Protein AF-A0A0B7HHZ2-F1 (afdb_monomer_lite)

pLDDT: mean 81.09, std 14.31, range [43.81, 97.69]

Organism: NCBI:txid28188

Radius of gyration: 24.6 Å; chains: 1; bounding box: 46×39×75 Å

Sequence (150 aa):
MTTIFDASFFKDHSQQIIATVLVIIAFLVVRLITNSLIYKFGKKSDFSQARINLVIKYMNMFITLFACVLLITVWGVEGERALLVISSIFTVIGVAMFAQWSILSNITAGIILFFSFPFKIGNRIQIMDKEYPIEAEIVDIKSFLYLTQN

InterPro domains:
  IPR006685 Mechanosensitive ion channel MscS [PF00924] (103-134)
  IPR045275 Mechanosensitive ion channel MscS, archaea/bacteria type [PTHR30221] (17-129)

Structure (mmCIF, N/CA/C/O backbone):
data_AF-A0A0B7HHZ2-F1
#
_entry.id   AF-A0A0B7HHZ2-F1
#
loop_
_atom_site.group_PDB
_atom_site.id
_atom_site.type_symbol
_atom_site.label_atom_id
_atom_site.label_alt_id
_atom_site.label_comp_id
_atom_site.label_asym_id
_atom_site.label_entity_id
_atom_site.label_seq_id
_atom_site.pdbx_PDB_ins_code
_atom_site.Cartn_x
_atom_site.Cartn_y
_atom_site.Cartn_z
_atom_site.occupancy
_atom_site.B_iso_or_equiv
_atom_site.auth_seq_id
_atom_site.auth_comp_id
_atom_site.auth_asym_id
_atom_site.auth_atom_id
_atom_site.pdbx_PDB_model_num
ATOM 1 N N . MET A 1 1 ? 22.677 20.688 -35.993 1.00 43.81 1 MET A N 1
ATOM 2 C CA . MET A 1 1 ? 21.482 20.675 -35.126 1.00 43.81 1 MET A CA 1
ATOM 3 C C . MET A 1 1 ? 20.985 19.239 -35.108 1.00 43.81 1 MET A C 1
ATOM 5 O O . MET A 1 1 ? 20.257 18.843 -36.004 1.00 43.81 1 MET A O 1
ATOM 9 N N . THR A 1 2 ? 21.546 18.424 -34.216 1.00 48.31 2 THR A N 1
ATOM 10 C CA . THR A 1 2 ? 21.288 16.981 -34.132 1.00 48.31 2 THR A CA 1
ATOM 11 C C . THR A 1 2 ? 19.912 16.739 -33.526 1.00 48.31 2 THR A C 1
ATOM 13 O O . THR A 1 2 ? 19.544 17.331 -32.511 1.00 48.31 2 THR A O 1
ATOM 16 N N . THR A 1 3 ? 19.130 15.911 -34.202 1.00 54.53 3 THR A N 1
ATOM 17 C CA . THR A 1 3 ? 17.797 15.477 -33.806 1.00 54.53 3 THR A CA 1
ATOM 18 C C . THR A 1 3 ? 17.895 14.668 -32.516 1.00 54.53 3 THR A C 1
ATOM 20 O O . THR A 1 3 ? 18.480 13.597 -32.475 1.00 54.53 3 THR A O 1
ATOM 23 N N . ILE A 1 4 ? 17.315 15.191 -31.434 1.00 61.34 4 ILE A N 1
ATOM 24 C CA . ILE A 1 4 ? 17.366 14.628 -30.068 1.00 61.34 4 ILE A CA 1
ATOM 25 C C . ILE A 1 4 ? 16.655 13.250 -29.964 1.00 61.34 4 ILE A C 1
ATOM 27 O O . ILE A 1 4 ? 16.711 12.588 -28.933 1.00 61.34 4 ILE A O 1
ATOM 31 N N . PHE A 1 5 ? 16.042 12.771 -31.052 1.00 60.47 5 PHE A N 1
ATOM 32 C CA . PHE A 1 5 ? 15.300 11.511 -31.148 1.00 60.47 5 PHE A CA 1
ATOM 33 C C . PHE A 1 5 ? 15.786 10.639 -32.317 1.00 60.47 5 PHE A C 1
ATOM 35 O O . PHE A 1 5 ? 14.985 10.174 -33.127 1.00 60.47 5 PHE A O 1
ATOM 42 N N . ASP A 1 6 ? 17.097 10.439 -32.447 1.00 63.38 6 ASP A N 1
ATOM 43 C CA . ASP A 1 6 ? 17.628 9.498 -33.436 1.00 63.38 6 ASP A CA 1
ATOM 44 C C . ASP A 1 6 ? 17.285 8.043 -33.069 1.00 63.38 6 ASP A C 1
ATOM 46 O O . ASP A 1 6 ? 17.125 7.679 -31.901 1.00 63.38 6 ASP A O 1
ATOM 50 N N . ALA A 1 7 ? 17.191 7.181 -34.087 1.00 63.03 7 ALA A N 1
ATOM 51 C CA . ALA A 1 7 ? 16.852 5.759 -33.962 1.00 63.03 7 ALA A CA 1
ATOM 52 C C . ALA A 1 7 ? 17.768 4.964 -32.999 1.00 63.03 7 ALA A C 1
ATOM 54 O O . ALA A 1 7 ? 17.405 3.869 -32.566 1.00 63.03 7 ALA A O 1
ATOM 55 N N . SER A 1 8 ? 18.930 5.515 -32.632 1.00 62.66 8 SER A N 1
ATOM 56 C CA . SER A 1 8 ? 19.823 4.991 -31.593 1.00 62.66 8 SER A CA 1
ATOM 57 C C . SER A 1 8 ? 19.196 5.025 -30.195 1.00 62.66 8 SER A C 1
ATOM 59 O O . SER A 1 8 ? 19.303 4.041 -29.470 1.00 62.66 8 SER A O 1
ATOM 61 N N . PHE A 1 9 ? 18.451 6.079 -29.840 1.00 67.81 9 PHE A N 1
ATOM 62 C CA . PHE A 1 9 ? 17.823 6.216 -28.520 1.00 67.81 9 PHE A CA 1
ATOM 63 C C . PHE A 1 9 ? 16.829 5.081 -28.231 1.00 67.81 9 PHE A C 1
ATOM 65 O O . PHE A 1 9 ? 16.850 4.482 -27.153 1.00 67.81 9 PHE A O 1
ATOM 72 N N . PHE A 1 10 ? 15.990 4.749 -29.219 1.00 68.50 10 PHE A N 1
ATOM 73 C CA . PHE A 1 10 ? 15.006 3.666 -29.126 1.00 68.50 10 PHE A CA 1
ATOM 74 C C . PHE A 1 10 ? 15.650 2.279 -29.079 1.00 68.50 10 PHE A C 1
ATOM 76 O O . PHE A 1 10 ? 15.087 1.362 -28.481 1.00 68.50 10 PHE A O 1
ATOM 83 N N . LYS A 1 11 ? 16.826 2.117 -29.693 1.00 67.56 11 LYS A N 1
ATOM 84 C CA . LYS A 1 11 ? 17.582 0.865 -29.650 1.00 67.56 11 LYS A CA 1
ATOM 85 C C . LYS A 1 11 ? 18.192 0.645 -28.265 1.00 67.56 11 LYS A C 1
ATOM 87 O O . LYS A 1 11 ? 18.031 -0.441 -27.707 1.00 67.56 11 LYS A O 1
ATOM 92 N N . ASP A 1 12 ? 18.785 1.691 -27.694 1.00 75.12 12 ASP A N 1
ATOM 93 C CA . ASP A 1 12 ? 19.461 1.644 -26.394 1.00 75.12 12 ASP A CA 1
ATOM 94 C C . ASP A 1 12 ? 18.481 1.524 -25.210 1.00 75.12 12 ASP A C 1
ATOM 96 O O . ASP A 1 12 ? 18.826 0.919 -24.197 1.00 75.12 12 ASP A O 1
ATOM 100 N N . HIS A 1 13 ? 17.243 2.025 -25.350 1.00 80.31 13 HIS A N 1
ATOM 101 C CA . HIS A 1 13 ? 16.224 2.016 -24.281 1.00 80.31 13 HIS A CA 1
ATOM 102 C C . HIS A 1 13 ? 15.032 1.075 -24.527 1.00 80.31 13 HIS A C 1
ATOM 104 O O . HIS A 1 13 ? 13.981 1.183 -23.886 1.00 80.31 13 HIS A O 1
ATOM 110 N N . SER A 1 14 ? 15.157 0.151 -25.480 1.00 81.12 14 SER A N 1
ATOM 111 C CA . SER A 1 14 ? 14.065 -0.747 -25.881 1.00 81.12 14 SER A CA 1
ATOM 112 C C . SER A 1 14 ? 13.469 -1.537 -24.705 1.00 81.12 14 SER A C 1
ATOM 114 O O . SER A 1 14 ? 12.248 -1.678 -24.609 1.00 81.12 14 SER A O 1
ATOM 116 N N . GLN A 1 15 ? 14.302 -1.983 -23.761 1.00 82.38 15 GLN A N 1
ATOM 117 C CA . GLN A 1 15 ? 13.861 -2.725 -22.576 1.00 82.38 15 GLN A CA 1
ATOM 118 C C . GLN A 1 15 ? 13.044 -1.857 -21.606 1.00 82.38 15 GLN A C 1
ATOM 120 O O . GLN A 1 15 ? 11.991 -2.290 -21.137 1.00 82.38 15 GLN A O 1
ATOM 125 N N . GLN A 1 16 ? 13.479 -0.622 -21.341 1.00 86.38 16 GLN A N 1
ATOM 126 C CA . GLN A 1 16 ? 12.803 0.321 -20.443 1.00 86.38 16 GLN A CA 1
ATOM 127 C C . GLN A 1 16 ? 11.448 0.751 -21.011 1.00 86.38 16 GLN A C 1
ATOM 129 O O . GLN A 1 16 ? 10.470 0.887 -20.272 1.00 86.38 16 GLN A O 1
ATOM 134 N N . ILE A 1 17 ? 11.360 0.917 -22.334 1.00 87.69 17 ILE A N 1
ATOM 135 C CA . ILE A 1 17 ? 10.110 1.252 -23.024 1.00 87.69 17 ILE A CA 1
ATOM 136 C C . ILE A 1 17 ? 9.109 0.096 -22.904 1.00 87.69 17 ILE A C 1
ATOM 138 O O . ILE A 1 17 ? 7.967 0.319 -22.499 1.00 87.69 17 ILE A O 1
ATOM 142 N N . ILE A 1 18 ? 9.531 -1.142 -23.185 1.00 90.06 18 ILE A N 1
ATOM 143 C CA . ILE A 1 18 ? 8.670 -2.330 -23.050 1.00 90.06 18 ILE A CA 1
ATOM 144 C C . ILE A 1 18 ? 8.203 -2.496 -21.599 1.00 90.06 18 ILE A C 1
ATOM 146 O O . ILE A 1 18 ? 7.012 -2.694 -21.351 1.00 90.06 18 ILE A O 1
ATOM 150 N N . ALA A 1 19 ? 9.115 -2.361 -20.633 1.00 89.31 19 ALA A N 1
ATOM 151 C CA . ALA A 1 19 ? 8.786 -2.440 -19.214 1.00 89.31 19 ALA A CA 1
ATOM 152 C C . ALA A 1 19 ? 7.800 -1.339 -18.788 1.00 89.31 19 ALA A C 1
ATOM 154 O O . ALA A 1 19 ? 6.844 -1.619 -18.071 1.00 89.31 19 ALA A O 1
ATOM 155 N N . THR A 1 20 ? 7.963 -0.109 -19.284 1.00 92.75 20 THR A N 1
ATOM 156 C CA . THR A 1 20 ? 7.034 1.005 -19.031 1.00 92.75 20 THR A CA 1
ATOM 157 C C . THR A 1 20 ? 5.632 0.695 -19.555 1.00 92.75 20 THR A C 1
ATOM 159 O O . THR A 1 20 ? 4.651 0.868 -18.833 1.00 92.75 20 THR A O 1
ATOM 162 N N . VAL A 1 21 ? 5.522 0.187 -20.787 1.00 94.19 21 VAL A N 1
ATOM 163 C CA . VAL A 1 21 ? 4.233 -0.218 -21.373 1.00 94.19 21 VAL A CA 1
ATOM 164 C C . VAL A 1 21 ? 3.583 -1.320 -20.537 1.00 94.19 21 VAL A C 1
ATOM 166 O O . VAL A 1 21 ? 2.393 -1.237 -20.230 1.00 94.19 21 VAL A O 1
ATOM 169 N N . LEU A 1 22 ? 4.361 -2.315 -20.107 1.00 94.56 22 LEU A N 1
ATOM 170 C CA . LEU A 1 22 ? 3.873 -3.397 -19.255 1.00 94.56 22 LEU A CA 1
ATOM 171 C C . LEU A 1 22 ? 3.370 -2.869 -17.904 1.00 94.56 22 LEU A C 1
ATOM 173 O O . LEU A 1 22 ? 2.281 -3.249 -17.477 1.00 94.56 22 LEU A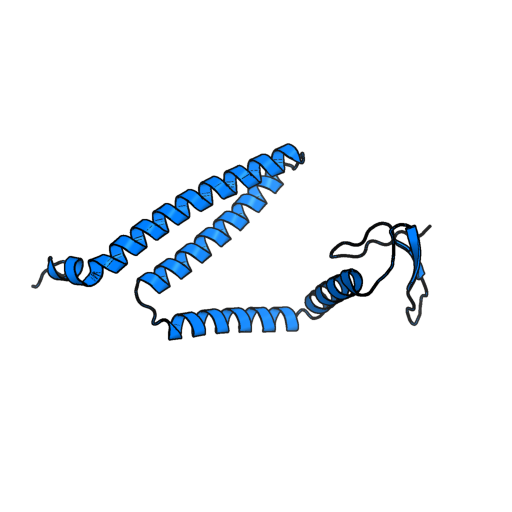 O 1
ATOM 177 N N . VAL A 1 23 ? 4.102 -1.951 -17.265 1.00 94.19 23 VAL A N 1
ATOM 178 C CA . VAL A 1 23 ? 3.684 -1.303 -16.009 1.00 94.19 23 VAL A CA 1
ATOM 179 C C . VAL A 1 23 ? 2.384 -0.522 -16.193 1.00 94.19 23 VAL A C 1
ATOM 181 O O . VAL A 1 23 ? 1.499 -0.620 -15.347 1.00 94.19 23 VAL A O 1
ATOM 184 N N . ILE A 1 24 ? 2.219 0.208 -17.299 1.00 95.75 24 ILE A N 1
ATOM 185 C CA . ILE A 1 24 ? 0.983 0.952 -17.589 1.00 95.75 24 ILE A CA 1
ATOM 186 C C . ILE A 1 24 ? -0.201 -0.006 -17.778 1.00 95.75 24 ILE A C 1
ATOM 188 O O . ILE A 1 24 ? -1.270 0.217 -17.206 1.00 95.75 24 ILE A O 1
ATOM 192 N N . ILE A 1 25 ? -0.019 -1.091 -18.537 1.00 96.56 25 ILE A N 1
ATOM 193 C CA . ILE A 1 25 ? -1.063 -2.107 -18.730 1.00 96.56 25 ILE A CA 1
ATOM 194 C C . ILE A 1 25 ? -1.435 -2.739 -17.385 1.00 96.56 25 ILE A C 1
ATOM 196 O O . ILE A 1 25 ? -2.616 -2.801 -17.038 1.00 96.56 25 ILE A O 1
ATOM 200 N N . ALA A 1 26 ? -0.440 -3.150 -16.596 1.00 95.81 26 ALA A N 1
ATOM 201 C CA . ALA A 1 26 ? -0.653 -3.722 -15.271 1.00 95.81 26 ALA A CA 1
ATOM 202 C C . ALA A 1 26 ? -1.382 -2.739 -14.341 1.00 95.81 26 ALA A C 1
ATOM 204 O O . ALA A 1 26 ? -2.346 -3.124 -13.682 1.00 95.81 26 ALA A O 1
ATOM 205 N N . PHE A 1 27 ? -0.988 -1.462 -14.338 1.00 96.75 27 PHE A N 1
ATOM 206 C CA . PHE A 1 27 ? -1.649 -0.402 -13.577 1.00 96.75 27 PHE A CA 1
ATOM 207 C C . PHE A 1 27 ? -3.139 -0.301 -13.919 1.00 96.75 27 PHE A C 1
ATOM 209 O O . PHE A 1 27 ? -3.978 -0.297 -13.016 1.00 96.75 27 PHE A O 1
ATOM 216 N N . LEU A 1 28 ? -3.486 -0.263 -15.209 1.00 97.06 28 LEU A N 1
ATOM 217 C CA . LEU A 1 28 ? -4.880 -0.190 -15.648 1.00 97.06 28 LEU A CA 1
ATOM 218 C C . LEU A 1 28 ? -5.670 -1.430 -15.222 1.00 97.06 28 LEU A C 1
ATOM 220 O O . LEU A 1 28 ? -6.754 -1.297 -14.653 1.00 97.06 28 LEU A O 1
ATOM 224 N N . VAL A 1 29 ? -5.118 -2.627 -15.435 1.00 97.56 29 VAL A N 1
ATOM 225 C CA . VAL A 1 29 ? -5.767 -3.895 -15.068 1.00 97.56 29 VAL A CA 1
ATOM 226 C C . VAL A 1 29 ? -6.013 -3.969 -13.561 1.00 97.56 29 VAL A C 1
ATOM 228 O O . VAL A 1 29 ? -7.146 -4.194 -13.130 1.00 97.56 29 VAL A O 1
ATOM 231 N N . VAL A 1 30 ? -4.985 -3.713 -12.747 1.00 97.31 30 VAL A N 1
ATOM 232 C CA . VAL A 1 30 ? -5.081 -3.729 -11.280 1.00 97.31 30 VAL A CA 1
ATOM 233 C C . VAL A 1 30 ? -6.108 -2.713 -10.797 1.00 97.31 30 VAL A C 1
ATOM 235 O O . VAL A 1 30 ? -6.936 -3.032 -9.941 1.00 97.31 30 VAL A O 1
ATOM 238 N N . ARG A 1 31 ? -6.112 -1.505 -11.366 1.00 96.81 31 ARG A N 1
ATOM 239 C CA . ARG A 1 31 ? -7.074 -0.458 -11.018 1.00 96.81 31 ARG A CA 1
ATOM 240 C C . ARG A 1 31 ? -8.516 -0.873 -11.311 1.00 96.81 31 ARG A C 1
ATOM 242 O O . ARG A 1 31 ? -9.389 -0.684 -10.462 1.00 96.81 31 ARG A O 1
ATOM 249 N N . LEU A 1 32 ? -8.773 -1.456 -12.482 1.00 97.19 32 LEU A N 1
ATOM 250 C CA . LEU A 1 32 ? -10.107 -1.922 -12.872 1.00 97.19 32 LEU A CA 1
ATOM 251 C C . LEU A 1 32 ? -10.600 -3.053 -11.965 1.00 97.19 32 LEU A C 1
ATOM 253 O O . LEU A 1 32 ? -11.719 -2.983 -11.451 1.00 97.19 32 LEU A O 1
ATOM 257 N N . ILE A 1 33 ? -9.755 -4.060 -11.726 1.00 97.69 33 ILE A N 1
ATOM 258 C CA . ILE A 1 33 ? -10.079 -5.189 -10.847 1.00 97.69 33 ILE A CA 1
ATOM 259 C C . ILE A 1 33 ? -10.363 -4.683 -9.433 1.00 97.69 33 ILE A C 1
ATOM 261 O O . ILE A 1 33 ? -11.403 -5.005 -8.863 1.00 97.69 33 ILE A O 1
ATOM 265 N N . THR A 1 34 ? -9.489 -3.838 -8.887 1.00 96.88 34 THR A N 1
ATOM 266 C CA . THR A 1 34 ? -9.606 -3.337 -7.512 1.00 96.88 34 THR A CA 1
ATOM 267 C C . THR A 1 34 ? -10.887 -2.533 -7.315 1.00 96.88 34 THR A C 1
ATOM 269 O O . THR A 1 34 ? -11.646 -2.800 -6.385 1.00 96.88 34 THR A O 1
ATOM 272 N N . ASN A 1 35 ? -11.191 -1.602 -8.222 1.00 97.25 35 ASN A N 1
ATOM 273 C CA . ASN A 1 35 ? -12.414 -0.802 -8.136 1.00 97.25 35 ASN A CA 1
ATOM 274 C C . ASN A 1 35 ? -13.670 -1.674 -8.260 1.00 97.25 35 ASN A C 1
ATOM 276 O O . ASN A 1 35 ? -14.634 -1.467 -7.524 1.00 97.25 35 ASN A O 1
ATOM 280 N N . SER A 1 36 ? -13.639 -2.684 -9.135 1.00 96.50 36 SER A N 1
ATOM 281 C CA . SER A 1 36 ? -14.726 -3.658 -9.280 1.00 96.50 36 SER A CA 1
ATOM 282 C C . SER A 1 36 ? -14.934 -4.475 -8.001 1.00 96.50 36 SER A C 1
ATOM 284 O O . SER A 1 36 ? -16.065 -4.610 -7.535 1.00 96.50 36 SER A O 1
ATOM 286 N N . LEU A 1 37 ? -13.855 -4.969 -7.384 1.00 96.38 37 LEU A N 1
ATOM 287 C CA . LEU A 1 37 ? -13.914 -5.731 -6.135 1.00 96.38 37 LEU A CA 1
ATOM 288 C C . LEU A 1 37 ? -14.454 -4.890 -4.977 1.00 96.38 37 LEU A C 1
ATOM 290 O O . LEU A 1 37 ? -15.374 -5.331 -4.291 1.00 96.38 37 LEU A O 1
ATOM 294 N N . ILE A 1 38 ? -13.941 -3.670 -4.794 1.00 96.38 38 ILE A N 1
ATOM 295 C CA . ILE A 1 38 ? -14.394 -2.762 -3.730 1.00 96.38 38 ILE A CA 1
ATOM 296 C C . ILE A 1 38 ? -15.872 -2.426 -3.912 1.00 96.38 38 ILE A C 1
ATOM 298 O O . ILE A 1 38 ? -16.634 -2.451 -2.947 1.00 96.38 38 ILE A O 1
ATOM 302 N N . TYR A 1 39 ? -16.298 -2.149 -5.145 1.00 95.88 39 TYR A N 1
ATOM 303 C CA . TYR A 1 39 ? -17.693 -1.839 -5.431 1.00 95.88 39 TYR A CA 1
ATOM 304 C C . TYR A 1 39 ? -18.612 -3.034 -5.143 1.00 95.88 39 TYR A C 1
ATOM 306 O O . TYR A 1 39 ? -19.610 -2.885 -4.438 1.00 95.88 39 TYR A O 1
ATOM 314 N N . LYS A 1 40 ? -18.257 -4.232 -5.631 1.00 93.88 40 LYS A N 1
ATOM 315 C CA . LYS A 1 40 ? -19.022 -5.467 -5.386 1.00 93.88 40 LYS A CA 1
ATOM 316 C C . LYS A 1 40 ? -19.106 -5.796 -3.896 1.00 93.88 40 LYS A C 1
ATOM 318 O O . LYS A 1 40 ? -20.186 -6.104 -3.400 1.00 93.88 40 LYS A O 1
ATOM 323 N N . PHE A 1 41 ? -17.989 -5.700 -3.177 1.00 93.50 41 PHE A N 1
ATOM 324 C CA . PHE A 1 41 ? -17.934 -5.963 -1.740 1.00 93.50 41 PHE A CA 1
ATOM 325 C C . PHE A 1 41 ? -18.734 -4.936 -0.935 1.00 93.50 41 PHE A C 1
ATOM 327 O O . PHE A 1 41 ? -19.491 -5.301 -0.036 1.00 93.50 41 PHE A O 1
ATOM 334 N N . GLY A 1 42 ? -18.609 -3.657 -1.293 1.00 91.75 42 GLY A N 1
ATOM 335 C CA . GLY A 1 42 ? -19.335 -2.570 -0.651 1.00 91.75 42 GLY A CA 1
ATOM 336 C C . GLY A 1 42 ? -20.844 -2.688 -0.837 1.00 91.75 42 GLY A C 1
ATOM 337 O O . GLY A 1 42 ? -21.583 -2.509 0.124 1.00 91.75 42 GLY A O 1
ATOM 338 N N . LYS A 1 43 ? -21.299 -3.061 -2.040 1.00 91.75 43 LYS A N 1
ATOM 339 C CA . LYS A 1 43 ? -22.719 -3.327 -2.312 1.00 91.75 43 LYS A CA 1
ATOM 340 C C . LYS A 1 43 ? -23.238 -4.560 -1.579 1.00 91.75 43 LYS A C 1
ATOM 342 O O . LYS A 1 43 ? -24.326 -4.500 -1.033 1.00 91.75 43 LYS A O 1
ATOM 347 N N . LYS A 1 44 ? -22.466 -5.651 -1.529 1.00 92.12 44 LYS A N 1
ATOM 348 C CA . LYS A 1 44 ? -22.849 -6.867 -0.789 1.00 92.12 44 LYS A CA 1
ATOM 349 C C . LYS A 1 44 ? -22.969 -6.623 0.721 1.00 92.12 44 LYS A C 1
ATOM 351 O O . LYS A 1 44 ? -23.744 -7.298 1.382 1.00 92.12 44 LYS A O 1
ATOM 356 N N . SER A 1 45 ? -22.185 -5.685 1.249 1.00 88.56 45 SER A N 1
ATOM 357 C CA . SER A 1 45 ? -22.164 -5.326 2.672 1.00 88.56 45 SER A CA 1
ATOM 358 C C . SER A 1 45 ? -23.100 -4.156 3.022 1.00 88.56 45 SER A C 1
ATOM 360 O O . SER A 1 45 ? -22.954 -3.584 4.099 1.00 88.56 45 SER A O 1
ATOM 362 N N . ASP A 1 46 ? -23.994 -3.749 2.108 1.00 90.75 46 ASP A N 1
ATOM 363 C CA . ASP A 1 46 ? -24.912 -2.604 2.258 1.00 90.75 46 ASP A CA 1
ATOM 364 C C . ASP A 1 46 ? -24.237 -1.288 2.692 1.00 90.75 46 ASP A C 1
ATOM 366 O O . ASP A 1 46 ? -24.806 -0.439 3.383 1.00 90.75 46 ASP A O 1
ATOM 370 N N . PHE A 1 47 ? -22.994 -1.065 2.259 1.00 91.06 47 PHE A N 1
ATOM 371 C CA . PHE A 1 47 ? -22.307 0.193 2.527 1.00 91.06 47 PHE A CA 1
ATOM 372 C C . PHE A 1 47 ? -22.870 1.330 1.674 1.00 91.06 47 PHE A C 1
ATOM 374 O O . PHE A 1 47 ? -23.180 1.173 0.490 1.00 91.06 47 PHE A O 1
ATOM 381 N N . SER A 1 48 ? -22.930 2.528 2.264 1.00 92.94 48 SER A N 1
ATOM 382 C CA . SER A 1 48 ? -23.354 3.724 1.540 1.00 92.94 48 SER A CA 1
ATOM 383 C C . SER A 1 48 ? -22.435 4.005 0.348 1.00 92.94 48 SER A C 1
ATOM 385 O O . SER A 1 48 ? -21.213 3.837 0.416 1.00 92.94 48 SER A O 1
ATOM 387 N N . GLN A 1 49 ? -23.012 4.497 -0.749 1.00 91.25 49 GLN A N 1
ATOM 388 C CA . GLN A 1 49 ? -22.258 4.782 -1.973 1.00 91.25 49 GLN A CA 1
ATOM 389 C C . GLN A 1 49 ? -21.107 5.775 -1.730 1.00 91.25 49 GLN A C 1
ATOM 391 O O . GLN A 1 49 ? -20.029 5.627 -2.303 1.00 91.25 49 GLN A O 1
ATOM 396 N N . ALA A 1 50 ? -21.306 6.746 -0.832 1.00 93.75 50 ALA A N 1
ATOM 397 C CA . ALA A 1 50 ? -20.274 7.698 -0.426 1.00 93.75 50 ALA A CA 1
ATOM 398 C C . ALA A 1 50 ? -19.056 7.005 0.210 1.00 93.75 50 ALA A C 1
ATOM 400 O O . ALA A 1 50 ? -17.918 7.330 -0.131 1.00 93.75 50 ALA A O 1
ATOM 401 N N . ARG A 1 51 ? -19.280 6.008 1.079 1.00 93.31 51 ARG A N 1
ATOM 402 C CA . ARG A 1 51 ? -18.206 5.234 1.719 1.00 93.31 51 ARG A CA 1
ATOM 403 C C . ARG A 1 51 ? -17.435 4.405 0.696 1.00 93.31 51 ARG A C 1
ATOM 405 O O . ARG A 1 51 ? -16.209 4.412 0.710 1.00 93.31 51 ARG A O 1
ATOM 412 N N . ILE A 1 52 ? -18.145 3.744 -0.218 1.00 95.25 52 ILE A N 1
ATOM 413 C CA . ILE A 1 52 ? -17.533 2.955 -1.297 1.00 95.25 52 ILE A CA 1
ATOM 414 C C . ILE A 1 52 ? -16.643 3.850 -2.168 1.00 95.25 52 ILE A C 1
ATOM 416 O O . ILE A 1 52 ? -15.486 3.517 -2.417 1.00 95.25 52 ILE A O 1
ATOM 420 N N . ASN A 1 53 ? -17.147 5.016 -2.578 1.00 95.56 53 ASN A N 1
ATOM 421 C CA . ASN A 1 53 ? -16.399 5.956 -3.413 1.00 95.56 53 ASN A CA 1
ATOM 422 C C . ASN A 1 53 ? -15.156 6.508 -2.700 1.00 95.56 53 ASN A C 1
ATOM 424 O O . ASN A 1 53 ? -14.117 6.691 -3.333 1.00 95.56 53 ASN A O 1
ATOM 428 N N . LEU A 1 54 ? -15.240 6.743 -1.389 1.00 95.50 54 LEU A N 1
ATOM 429 C CA . LEU A 1 54 ? -14.109 7.182 -0.574 1.00 95.50 54 LEU A CA 1
ATOM 430 C C . LEU A 1 54 ? -13.012 6.107 -0.507 1.00 95.50 54 LEU A C 1
ATOM 432 O O . LEU A 1 54 ? -11.846 6.417 -0.745 1.00 95.50 54 LEU A O 1
ATOM 436 N N . VAL A 1 55 ? -13.377 4.839 -0.295 1.00 96.44 55 VAL A N 1
ATOM 437 C CA . VAL A 1 55 ? -12.417 3.720 -0.325 1.00 96.44 55 VAL A CA 1
ATOM 438 C C . VAL A 1 55 ? -11.794 3.567 -1.716 1.00 96.44 55 VAL A C 1
ATOM 440 O O . VAL A 1 55 ? -10.574 3.473 -1.833 1.00 96.44 55 VAL A O 1
ATOM 443 N N . ILE A 1 56 ? -12.600 3.623 -2.782 1.00 96.81 56 ILE A N 1
ATOM 444 C CA . ILE A 1 56 ? -12.114 3.594 -4.172 1.00 96.81 56 ILE A CA 1
ATOM 445 C C . ILE A 1 56 ? -11.123 4.737 -4.431 1.00 96.81 56 ILE A C 1
ATOM 447 O O . ILE A 1 56 ? -10.095 4.532 -5.076 1.00 96.81 56 ILE A O 1
ATOM 451 N N . LYS A 1 57 ? -11.394 5.946 -3.928 1.00 96.31 57 LYS A N 1
ATOM 452 C CA . LYS A 1 57 ? -10.498 7.100 -4.076 1.00 96.31 57 LYS A CA 1
ATOM 453 C C . LYS A 1 57 ? -9.135 6.838 -3.432 1.00 96.31 57 LYS A C 1
ATOM 455 O O . LYS A 1 57 ? -8.118 7.060 -4.087 1.00 96.31 57 LYS A O 1
ATOM 460 N N . TYR A 1 58 ? -9.106 6.337 -2.197 1.00 95.94 58 TYR A N 1
ATOM 461 C CA . TYR A 1 58 ? -7.850 6.027 -1.507 1.00 95.94 58 TYR A CA 1
ATOM 462 C C . TYR A 1 58 ? -7.086 4.877 -2.163 1.00 95.94 58 TYR A C 1
ATOM 464 O O . TYR A 1 58 ? -5.880 4.990 -2.372 1.00 95.94 58 TYR A O 1
ATOM 472 N N . MET A 1 59 ? -7.779 3.820 -2.585 1.00 96.69 59 MET A N 1
ATOM 473 C CA . MET A 1 59 ? -7.138 2.702 -3.279 1.00 96.69 59 MET A CA 1
ATOM 474 C C . MET A 1 59 ? -6.566 3.120 -4.637 1.00 96.69 59 MET A C 1
ATOM 476 O O . MET A 1 59 ? -5.441 2.757 -4.963 1.00 96.69 59 MET A O 1
ATOM 480 N N . ASN A 1 60 ? -7.274 3.956 -5.402 1.00 96.38 60 ASN A N 1
ATOM 481 C CA . ASN A 1 60 ? -6.744 4.520 -6.646 1.00 96.38 60 ASN A CA 1
ATOM 482 C C . ASN A 1 60 ? -5.498 5.389 -6.408 1.00 96.38 60 ASN A C 1
ATOM 484 O O . ASN A 1 60 ? -4.549 5.309 -7.188 1.00 96.38 60 ASN A O 1
ATOM 488 N N . MET A 1 61 ? -5.491 6.212 -5.353 1.00 95.81 61 MET A N 1
ATOM 489 C CA . MET A 1 61 ? -4.324 7.018 -4.975 1.00 95.81 61 MET A CA 1
ATOM 490 C C . MET A 1 61 ? -3.121 6.123 -4.654 1.00 95.81 61 MET A C 1
ATOM 492 O O . MET A 1 61 ? -2.033 6.359 -5.174 1.00 95.81 61 MET A O 1
ATOM 496 N N . PHE A 1 62 ? -3.332 5.059 -3.877 1.00 93.19 62 PHE A N 1
ATOM 497 C CA . PHE A 1 62 ? -2.292 4.093 -3.530 1.00 93.19 62 PHE A CA 1
ATOM 498 C C . PHE A 1 62 ? -1.733 3.357 -4.757 1.00 93.19 62 PHE A C 1
ATOM 500 O O . PHE A 1 62 ? -0.521 3.320 -4.954 1.00 93.19 62 PHE A O 1
ATOM 507 N N . ILE A 1 63 ? -2.602 2.833 -5.630 1.00 95.19 63 ILE A N 1
ATOM 508 C CA . ILE A 1 63 ? -2.192 2.143 -6.866 1.00 95.19 63 ILE A CA 1
ATOM 509 C C . ILE A 1 63 ? -1.404 3.089 -7.784 1.00 95.19 63 ILE A C 1
ATOM 511 O O . ILE A 1 63 ? -0.422 2.680 -8.398 1.00 95.19 63 ILE A O 1
ATOM 515 N N . THR A 1 64 ? -1.807 4.362 -7.859 1.00 94.19 64 THR A N 1
ATOM 516 C CA . THR A 1 64 ? -1.097 5.382 -8.649 1.00 94.19 64 THR A CA 1
ATOM 517 C C . THR A 1 64 ? 0.290 5.652 -8.080 1.00 94.19 64 THR A C 1
ATOM 519 O O . THR A 1 64 ? 1.260 5.638 -8.829 1.00 94.19 64 THR A O 1
ATOM 522 N N . LEU A 1 65 ? 0.406 5.832 -6.761 1.00 91.12 65 LEU A N 1
ATOM 523 C CA . LEU A 1 65 ? 1.697 6.013 -6.098 1.00 91.12 65 LEU A CA 1
ATOM 524 C C . LEU A 1 65 ? 2.629 4.822 -6.362 1.00 91.12 65 LEU A C 1
ATOM 526 O O . LEU A 1 65 ? 3.790 5.014 -6.711 1.00 91.12 65 LEU A O 1
ATOM 530 N N . PHE A 1 66 ? 2.107 3.599 -6.256 1.00 89.38 66 PHE A N 1
ATOM 531 C CA . PHE A 1 66 ? 2.875 2.385 -6.515 1.00 89.38 66 PHE A CA 1
ATOM 532 C C . PHE A 1 66 ? 3.356 2.299 -7.970 1.00 89.38 66 PHE A C 1
ATOM 534 O O . PHE A 1 66 ? 4.525 2.014 -8.220 1.00 89.38 66 PHE A O 1
ATOM 541 N N . ALA A 1 67 ? 2.489 2.616 -8.936 1.00 91.50 67 ALA A N 1
ATOM 542 C CA . ALA A 1 67 ? 2.872 2.672 -10.344 1.00 91.50 67 ALA A CA 1
ATOM 543 C C . ALA A 1 67 ? 3.950 3.734 -10.611 1.00 91.50 67 ALA A C 1
ATOM 545 O O . ALA A 1 67 ? 4.887 3.463 -11.358 1.00 91.50 67 ALA A O 1
ATOM 546 N N . CYS A 1 68 ? 3.875 4.904 -9.966 1.00 90.06 68 CYS A N 1
ATOM 547 C CA . CYS A 1 68 ? 4.923 5.923 -10.060 1.00 90.06 68 CYS A CA 1
ATOM 548 C C . CYS A 1 68 ? 6.276 5.394 -9.571 1.00 90.06 68 CYS A C 1
ATOM 550 O O . CYS A 1 68 ? 7.279 5.587 -10.253 1.00 90.06 68 CYS A O 1
ATOM 552 N N . VAL A 1 69 ? 6.310 4.695 -8.430 1.00 85.12 69 VAL A N 1
ATOM 553 C CA . VAL A 1 69 ? 7.545 4.087 -7.907 1.00 85.12 69 VAL A CA 1
ATOM 554 C C . VAL A 1 69 ? 8.118 3.076 -8.903 1.00 85.12 69 VAL A C 1
ATOM 556 O O . VAL A 1 69 ? 9.300 3.155 -9.226 1.00 85.12 69 VAL A O 1
ATOM 559 N N . LEU A 1 70 ? 7.285 2.185 -9.453 1.00 87.94 70 LEU A N 1
ATOM 560 C CA . LEU A 1 70 ? 7.725 1.208 -10.455 1.00 87.94 70 LEU A CA 1
ATOM 561 C C . LEU A 1 70 ? 8.293 1.873 -11.712 1.00 87.94 70 LEU A C 1
ATOM 563 O O . LEU A 1 70 ? 9.328 1.444 -12.213 1.00 87.94 70 LEU A O 1
ATOM 567 N N . LEU A 1 71 ? 7.644 2.927 -12.211 1.00 89.19 71 LEU A N 1
ATOM 568 C CA . LEU A 1 71 ? 8.138 3.673 -13.369 1.00 89.19 71 LEU A CA 1
ATOM 569 C C . LEU A 1 71 ? 9.495 4.321 -13.078 1.00 89.19 71 LEU A C 1
ATOM 571 O O . LEU A 1 71 ? 10.403 4.210 -13.893 1.00 89.19 71 LEU A O 1
ATOM 575 N N . ILE A 1 72 ? 9.674 4.925 -11.902 1.00 84.62 72 ILE A N 1
ATOM 576 C CA . ILE A 1 72 ? 10.965 5.493 -11.489 1.00 84.62 72 ILE A CA 1
ATOM 577 C C . ILE A 1 72 ? 12.061 4.411 -11.470 1.00 84.62 72 ILE A C 1
ATOM 579 O O . ILE A 1 72 ? 13.179 4.661 -11.919 1.00 84.62 72 ILE A O 1
ATOM 583 N N . THR A 1 73 ? 11.744 3.196 -11.013 1.00 80.19 73 THR A N 1
ATOM 584 C CA . THR A 1 73 ? 12.682 2.063 -11.038 1.00 80.19 73 THR A CA 1
ATOM 585 C C . THR A 1 73 ? 13.011 1.605 -12.462 1.00 80.19 73 THR A C 1
ATOM 587 O O . THR A 1 73 ? 14.178 1.373 -12.767 1.00 80.19 73 THR A O 1
ATOM 590 N N . VAL A 1 74 ? 12.016 1.507 -13.353 1.00 85.44 74 VAL A N 1
ATOM 591 C CA . VAL A 1 74 ? 12.213 1.090 -14.758 1.00 85.44 74 VAL A CA 1
ATOM 592 C C . VAL A 1 74 ? 13.169 2.024 -15.505 1.00 85.44 74 VAL A C 1
ATOM 594 O O . VAL A 1 74 ? 13.975 1.560 -16.309 1.00 85.44 74 VAL A O 1
ATOM 597 N N . TRP A 1 75 ? 13.120 3.325 -15.216 1.00 85.50 75 TRP A N 1
ATOM 598 C CA . TRP A 1 75 ? 13.990 4.326 -15.841 1.00 85.50 75 TRP A CA 1
ATOM 599 C C . TRP A 1 75 ? 15.376 4.448 -15.189 1.00 85.50 75 TRP A C 1
ATOM 601 O O . TRP A 1 75 ? 16.120 5.377 -15.491 1.00 85.50 75 TRP A O 1
ATOM 611 N N . GLY A 1 76 ? 15.769 3.481 -14.354 1.00 67.44 76 GLY A N 1
ATOM 612 C CA . GLY A 1 76 ? 17.167 3.317 -13.963 1.00 67.44 76 GLY A CA 1
ATOM 613 C C . GLY A 1 76 ? 17.606 4.178 -12.785 1.00 67.44 76 GLY A C 1
ATOM 614 O O . GLY A 1 76 ? 18.779 4.534 -12.687 1.00 67.44 76 GLY A O 1
ATOM 615 N N . VAL A 1 77 ? 16.709 4.461 -11.837 1.00 63.88 77 VAL A N 1
ATOM 616 C CA . VAL A 1 77 ? 17.174 4.701 -10.466 1.00 63.88 77 VAL A CA 1
ATOM 617 C C . VAL A 1 77 ? 17.834 3.399 -10.003 1.00 63.88 77 VAL A C 1
ATOM 619 O O . VAL A 1 77 ? 17.141 2.407 -9.795 1.00 63.88 77 VAL A O 1
ATOM 622 N N . GLU A 1 78 ? 19.173 3.396 -9.947 1.00 66.56 78 GLU A N 1
ATOM 623 C CA . GLU A 1 78 ? 20.028 2.262 -9.551 1.00 66.56 78 GLU A CA 1
ATOM 624 C C . GLU A 1 78 ? 19.376 1.450 -8.418 1.00 66.56 78 GLU A C 1
ATOM 626 O O . GLU A 1 78 ? 18.819 2.036 -7.490 1.00 66.56 78 GLU A O 1
ATOM 631 N N . GLY A 1 79 ? 19.429 0.112 -8.460 1.00 63.03 79 GLY A N 1
ATOM 632 C CA . GLY A 1 79 ? 18.760 -0.737 -7.456 1.00 63.03 79 GLY A CA 1
ATOM 633 C C . GLY A 1 79 ? 19.114 -0.370 -6.005 1.00 63.03 79 GLY A C 1
ATOM 634 O O . GLY A 1 79 ? 18.263 -0.435 -5.118 1.00 63.03 79 GLY A O 1
ATOM 635 N N . GLU A 1 80 ? 20.332 0.128 -5.780 1.00 68.12 80 GLU A N 1
ATOM 636 C CA . GLU A 1 80 ? 20.772 0.703 -4.504 1.00 68.12 80 GLU A CA 1
ATOM 637 C C . GLU A 1 80 ? 19.991 1.968 -4.114 1.00 68.12 80 GLU A C 1
ATOM 639 O O . GLU A 1 80 ? 19.553 2.106 -2.972 1.00 68.12 80 GLU A O 1
ATOM 644 N N . ARG A 1 81 ? 19.726 2.873 -5.061 1.00 71.19 81 ARG A N 1
ATOM 645 C CA . ARG A 1 81 ? 18.882 4.053 -4.834 1.00 71.19 81 ARG A CA 1
ATOM 646 C C . ARG A 1 81 ? 17.426 3.677 -4.571 1.00 71.19 81 ARG A C 1
ATOM 648 O O . ARG A 1 81 ? 16.784 4.341 -3.763 1.00 71.19 81 ARG A O 1
ATOM 655 N N . ALA A 1 82 ? 16.904 2.612 -5.182 1.00 73.94 82 ALA A N 1
ATOM 656 C CA . ALA A 1 82 ? 15.559 2.125 -4.871 1.00 73.94 82 ALA A CA 1
ATOM 657 C C . ALA A 1 82 ? 15.453 1.649 -3.409 1.00 73.94 82 ALA A C 1
ATOM 659 O O . ALA A 1 82 ? 14.516 2.030 -2.705 1.00 73.94 82 ALA A O 1
ATOM 660 N N . LEU A 1 83 ? 16.445 0.894 -2.920 1.00 80.31 83 LEU A N 1
ATOM 661 C CA . LEU A 1 83 ? 16.526 0.486 -1.512 1.00 80.31 83 LEU A CA 1
ATOM 662 C C . LEU A 1 83 ? 16.667 1.686 -0.566 1.00 80.31 83 LEU A C 1
ATOM 664 O O . LEU A 1 83 ? 16.016 1.709 0.479 1.00 80.31 83 LEU A O 1
ATOM 668 N N . LEU A 1 84 ? 17.453 2.702 -0.937 1.00 81.94 84 LEU A N 1
ATOM 669 C CA . LEU A 1 84 ? 17.580 3.941 -0.162 1.00 81.94 84 LEU A CA 1
ATOM 670 C C . LEU A 1 84 ? 16.250 4.700 -0.056 1.00 81.94 84 LEU A C 1
ATOM 672 O O . LEU A 1 84 ? 15.892 5.143 1.033 1.00 81.94 84 LEU A O 1
ATOM 676 N N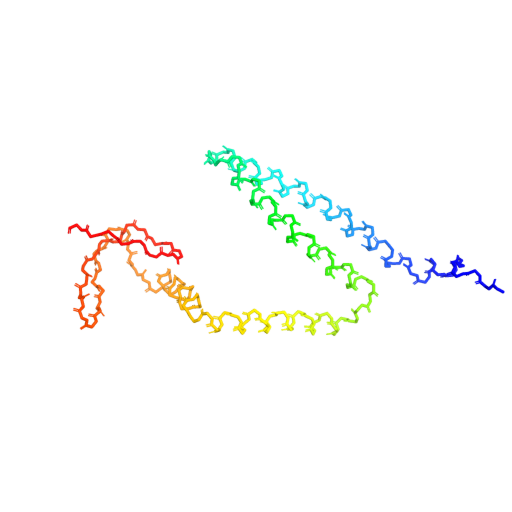 . VAL A 1 85 ? 15.493 4.809 -1.152 1.00 81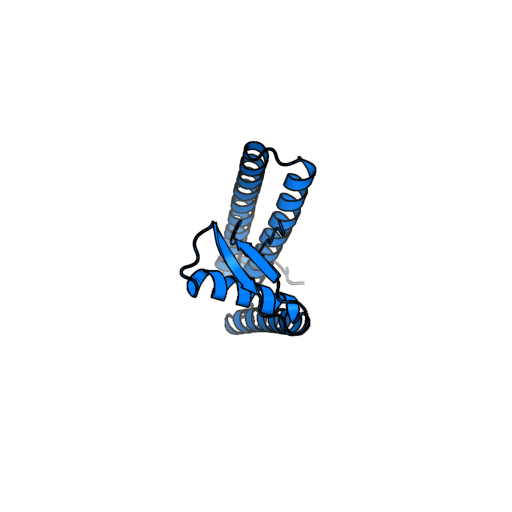.69 85 VAL A N 1
ATOM 677 C CA . VAL A 1 85 ? 14.168 5.455 -1.155 1.00 81.69 85 VAL A CA 1
ATOM 678 C C . VAL A 1 85 ? 13.174 4.673 -0.296 1.00 81.69 85 VAL A C 1
ATOM 680 O O . VAL A 1 85 ? 12.460 5.260 0.515 1.00 81.69 85 VAL A O 1
ATOM 683 N N . ILE A 1 86 ? 13.146 3.343 -0.422 1.00 81.56 86 ILE A N 1
ATOM 684 C CA . ILE A 1 86 ? 12.295 2.486 0.415 1.00 81.56 86 ILE A CA 1
ATOM 685 C C . ILE A 1 86 ? 12.658 2.675 1.894 1.00 81.56 86 ILE A C 1
ATOM 687 O O . ILE A 1 86 ? 11.779 2.927 2.718 1.00 81.56 86 ILE A O 1
ATOM 691 N N . SER A 1 87 ? 13.949 2.629 2.226 1.00 88.69 87 SER A N 1
ATOM 692 C CA . SER A 1 87 ? 14.453 2.835 3.585 1.00 88.69 87 SER A CA 1
ATOM 693 C C . SER A 1 87 ? 14.083 4.213 4.145 1.00 88.69 87 SER A C 1
ATOM 695 O O . SER A 1 87 ? 13.645 4.315 5.294 1.00 88.69 87 SER A O 1
ATOM 697 N N . SER A 1 88 ? 14.168 5.280 3.342 1.00 90.19 88 SER A N 1
ATOM 698 C CA . SER A 1 88 ? 13.803 6.625 3.799 1.00 90.19 88 SER A CA 1
ATOM 699 C C . SER A 1 88 ? 12.306 6.743 4.083 1.00 90.19 88 SER A C 1
ATOM 701 O O . SER A 1 88 ? 11.923 7.348 5.082 1.00 90.19 88 SER A O 1
ATOM 703 N N . ILE A 1 89 ? 11.451 6.135 3.253 1.00 90.19 89 ILE A N 1
ATOM 704 C CA . ILE A 1 89 ? 10.001 6.090 3.488 1.00 90.19 89 ILE A CA 1
ATOM 705 C C . ILE A 1 89 ? 9.704 5.330 4.783 1.00 90.19 89 ILE A C 1
ATOM 707 O O . ILE A 1 89 ? 8.980 5.844 5.636 1.00 90.19 89 ILE A O 1
ATOM 711 N N . PHE A 1 90 ? 10.297 4.145 4.970 1.00 90.06 90 PHE A N 1
ATOM 712 C CA . PHE A 1 90 ? 10.149 3.379 6.211 1.00 90.06 90 PHE A CA 1
ATOM 713 C C . PHE A 1 90 ? 10.622 4.163 7.434 1.00 90.06 90 PHE A C 1
ATOM 715 O O . PHE A 1 90 ? 9.950 4.149 8.461 1.00 90.06 90 PHE A O 1
ATOM 722 N N . THR A 1 91 ? 11.728 4.896 7.312 1.00 94.75 91 THR A N 1
ATOM 723 C CA . THR A 1 91 ? 12.245 5.756 8.382 1.00 94.75 91 THR A CA 1
ATOM 724 C C . THR A 1 91 ? 11.240 6.850 8.744 1.00 94.75 91 THR A C 1
ATOM 726 O O . THR A 1 91 ? 10.924 7.019 9.918 1.00 94.75 91 THR A O 1
ATOM 729 N N . VAL A 1 92 ? 10.673 7.557 7.758 1.00 94.25 92 VAL A N 1
ATOM 730 C CA . VAL A 1 92 ? 9.671 8.611 8.003 1.00 94.25 92 VAL A CA 1
ATOM 731 C C . VAL A 1 92 ? 8.401 8.039 8.638 1.00 94.25 92 VAL A C 1
ATOM 733 O O . VAL A 1 92 ? 7.883 8.619 9.591 1.00 94.25 92 VAL A O 1
ATOM 736 N N . ILE A 1 93 ? 7.918 6.888 8.158 1.00 92.19 93 ILE A N 1
ATOM 737 C CA . ILE A 1 93 ? 6.759 6.197 8.745 1.00 92.19 93 ILE A CA 1
ATOM 738 C C . ILE A 1 93 ? 7.059 5.791 10.191 1.00 92.19 93 ILE A C 1
ATOM 740 O O . ILE A 1 93 ? 6.243 6.046 11.074 1.00 92.19 93 ILE A O 1
ATOM 744 N N . GLY A 1 94 ? 8.235 5.215 10.447 1.00 89.81 94 GLY A N 1
ATOM 745 C CA . GLY A 1 94 ? 8.671 4.821 11.784 1.00 89.81 94 GLY A CA 1
ATOM 746 C C . GLY A 1 94 ? 8.713 6.005 12.749 1.00 89.81 94 GLY A C 1
ATOM 747 O O . GLY A 1 94 ? 8.151 5.925 13.838 1.00 89.81 94 GLY A O 1
ATOM 748 N N . VAL A 1 95 ? 9.288 7.135 12.325 1.00 92.69 95 VAL A N 1
ATOM 749 C CA . VAL A 1 95 ? 9.319 8.374 13.120 1.00 92.69 95 VAL A CA 1
ATOM 750 C C . VAL A 1 95 ? 7.909 8.915 13.367 1.00 92.69 95 VAL A C 1
ATOM 752 O O . VAL A 1 95 ? 7.606 9.318 14.487 1.00 92.69 95 VAL A O 1
ATOM 755 N N . ALA A 1 96 ? 7.022 8.889 12.370 1.00 91.25 96 ALA A N 1
ATOM 756 C CA . ALA A 1 96 ? 5.641 9.345 12.529 1.00 91.25 96 ALA A CA 1
ATOM 757 C C . ALA A 1 96 ? 4.847 8.470 13.515 1.00 91.25 96 ALA A C 1
ATOM 759 O O . ALA A 1 96 ? 4.126 8.988 14.367 1.00 91.25 96 ALA A O 1
ATOM 760 N N . MET A 1 97 ? 5.008 7.146 13.435 1.00 88.50 97 MET A N 1
ATOM 761 C CA . MET A 1 97 ? 4.398 6.203 14.377 1.00 88.50 97 MET A CA 1
ATOM 762 C C . MET A 1 97 ? 4.952 6.373 15.791 1.00 88.50 97 MET A C 1
ATOM 764 O O . MET A 1 97 ? 4.196 6.282 16.752 1.00 88.50 97 MET A O 1
ATOM 768 N N . PHE A 1 98 ? 6.252 6.640 15.920 1.00 88.38 98 PHE A N 1
ATOM 769 C CA . PHE A 1 98 ? 6.889 6.899 17.208 1.00 88.38 98 PHE A CA 1
ATOM 770 C C . PHE A 1 98 ? 6.427 8.225 17.819 1.00 88.38 98 PHE A C 1
ATOM 772 O O . PHE A 1 98 ? 6.144 8.281 19.008 1.00 88.38 98 PHE A O 1
ATOM 779 N N . ALA A 1 99 ? 6.278 9.278 17.009 1.00 90.62 99 ALA A N 1
ATOM 780 C CA . ALA A 1 99 ? 5.703 10.546 17.456 1.00 90.62 99 ALA A CA 1
ATOM 781 C C . ALA A 1 99 ? 4.265 10.361 17.970 1.00 90.62 99 ALA A C 1
ATOM 783 O O . ALA A 1 99 ? 3.871 10.960 18.970 1.00 90.62 99 ALA A O 1
ATOM 784 N N . GLN A 1 100 ? 3.505 9.476 17.322 1.00 92.62 100 GLN A N 1
ATOM 785 C CA . GLN A 1 100 ? 2.149 9.097 17.698 1.00 92.62 100 GLN A CA 1
ATOM 786 C C . GLN A 1 100 ? 2.147 7.827 18.568 1.00 92.62 100 GLN A C 1
ATOM 788 O O . GLN A 1 100 ? 1.527 6.822 18.220 1.00 92.62 100 GLN A O 1
ATOM 793 N N . TRP A 1 101 ? 2.839 7.872 19.709 1.00 88.75 101 TRP A N 1
ATOM 794 C CA . TRP A 1 101 ? 3.022 6.767 20.665 1.00 88.75 101 TRP A CA 1
ATOM 795 C C . TRP A 1 101 ? 1.796 5.864 20.881 1.00 88.75 101 TRP A C 1
ATOM 797 O O . TRP A 1 101 ? 1.928 4.642 20.955 1.00 88.75 101 TRP A O 1
ATOM 807 N N . SER A 1 102 ? 0.599 6.454 20.945 1.00 87.88 102 SER A N 1
ATOM 808 C CA . SER A 1 102 ? -0.660 5.736 21.168 1.00 87.88 102 SER A CA 1
ATOM 809 C C . SER A 1 102 ? -1.074 4.820 20.013 1.00 87.88 102 SER A C 1
ATOM 811 O O . SER A 1 102 ? -1.696 3.786 20.241 1.00 87.88 102 SER A O 1
ATOM 813 N N . ILE A 1 103 ? -0.734 5.152 18.763 1.00 86.25 103 ILE A N 1
ATOM 814 C CA . ILE A 1 103 ? -1.035 4.291 17.611 1.00 86.25 103 ILE A CA 1
ATOM 815 C C . ILE A 1 103 ? -0.171 3.030 17.679 1.00 86.25 103 ILE A C 1
ATOM 817 O O . ILE A 1 103 ? -0.682 1.923 17.492 1.00 86.25 103 ILE A O 1
ATOM 821 N N . LEU A 1 104 ? 1.123 3.188 17.979 1.00 88.62 104 LEU A N 1
ATOM 822 C CA .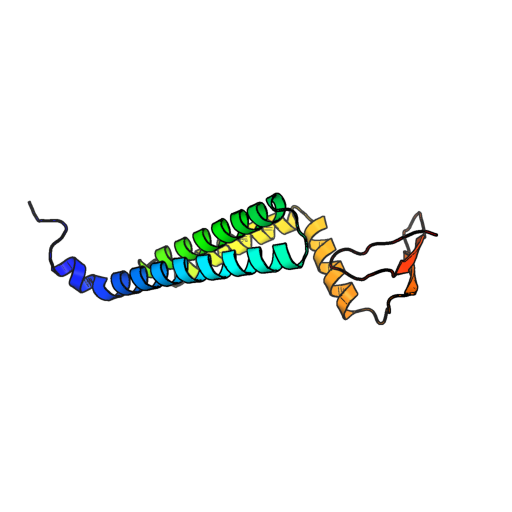 LEU A 1 104 ? 2.050 2.065 18.063 1.00 88.62 104 LEU A CA 1
ATOM 823 C C . LEU A 1 104 ? 1.706 1.149 19.246 1.00 88.62 104 LEU A C 1
ATOM 825 O O . LEU A 1 104 ? 1.698 -0.074 19.084 1.00 88.62 104 LEU A O 1
ATOM 829 N N . SER A 1 105 ? 1.359 1.722 20.405 1.00 87.88 105 SER A N 1
ATOM 830 C CA . SER A 1 105 ? 0.944 0.942 21.575 1.00 87.88 105 SER A CA 1
ATOM 831 C C . SER A 1 105 ? -0.371 0.199 21.335 1.00 87.88 105 SER A C 1
ATOM 833 O O . SER A 1 105 ? -0.449 -0.980 21.667 1.00 87.88 105 SER A O 1
ATOM 835 N N . ASN A 1 106 ? -1.367 0.822 20.694 1.00 87.50 106 ASN A N 1
ATOM 836 C CA . ASN A 1 106 ? -2.653 0.180 20.405 1.00 87.50 106 ASN A CA 1
ATOM 837 C C . ASN A 1 106 ? -2.511 -1.002 19.434 1.00 87.50 106 ASN A C 1
ATOM 839 O O . ASN A 1 106 ? -3.075 -2.066 19.683 1.00 87.50 106 ASN A O 1
ATOM 843 N N . ILE A 1 107 ? -1.727 -0.851 18.357 1.00 86.69 107 ILE A N 1
ATOM 844 C CA . ILE A 1 107 ? -1.461 -1.952 17.415 1.00 86.69 107 ILE A CA 1
ATOM 845 C C . ILE A 1 107 ? -0.727 -3.095 18.128 1.00 86.69 107 ILE A C 1
ATOM 847 O O . ILE A 1 107 ? -1.113 -4.256 17.995 1.00 86.69 107 ILE A O 1
ATOM 851 N N . THR A 1 108 ? 0.305 -2.769 18.913 1.00 88.69 108 THR A N 1
ATOM 852 C CA . THR A 1 108 ? 1.096 -3.765 19.653 1.00 88.69 108 THR A CA 1
ATOM 853 C C . THR A 1 108 ? 0.236 -4.504 20.678 1.00 88.69 108 THR A C 1
ATOM 855 O O . THR A 1 108 ? 0.271 -5.732 20.732 1.00 88.69 108 THR A O 1
ATOM 858 N N . ALA A 1 109 ? -0.593 -3.783 21.436 1.00 85.12 109 ALA A N 1
ATOM 859 C CA . ALA A 1 109 ? -1.540 -4.364 22.380 1.00 85.12 109 ALA A CA 1
ATOM 860 C C . ALA A 1 109 ? -2.543 -5.286 21.675 1.00 85.12 109 ALA A C 1
ATOM 862 O O . ALA A 1 109 ? -2.781 -6.386 22.156 1.00 85.12 109 ALA A O 1
ATOM 863 N N . GLY A 1 110 ? -3.065 -4.899 20.506 1.00 81.00 110 GLY A N 1
ATOM 864 C CA . GLY A 1 110 ? -3.946 -5.753 19.706 1.00 81.00 110 GLY A CA 1
ATOM 865 C C . GLY A 1 110 ? -3.295 -7.081 19.296 1.00 81.00 110 GLY A C 1
ATOM 866 O O . GLY A 1 110 ? -3.915 -8.132 19.438 1.00 81.00 110 GLY A O 1
ATOM 867 N N . ILE A 1 111 ? -2.034 -7.057 18.841 1.00 84.06 111 ILE A N 1
ATOM 868 C CA . ILE A 1 111 ? -1.281 -8.273 18.471 1.00 84.06 111 ILE A CA 1
ATOM 869 C C . ILE A 1 111 ? -1.021 -9.151 19.700 1.00 84.06 111 ILE A C 1
ATOM 871 O O . ILE A 1 111 ? -1.240 -10.361 19.647 1.00 84.06 111 ILE A O 1
ATOM 875 N N . ILE A 1 112 ? -0.579 -8.550 20.810 1.00 84.81 112 ILE A N 1
ATOM 876 C CA . ILE A 1 112 ? -0.347 -9.275 22.064 1.00 84.81 112 ILE A CA 1
ATOM 877 C C . ILE A 1 112 ? -1.652 -9.908 22.542 1.00 84.81 112 ILE A C 1
ATOM 879 O O . ILE A 1 112 ? -1.667 -11.097 22.815 1.00 84.81 112 ILE A O 1
ATOM 883 N N . LEU A 1 113 ? -2.764 -9.172 22.587 1.00 78.94 113 LEU A N 1
ATOM 884 C CA . LEU A 1 113 ? -4.060 -9.710 23.010 1.00 78.94 113 LEU A CA 1
ATOM 885 C C . LEU A 1 113 ? -4.532 -10.863 22.114 1.00 78.94 113 LEU A C 1
ATOM 887 O O . LEU A 1 113 ? -5.075 -11.838 22.626 1.00 78.94 113 LEU A O 1
ATOM 891 N N . PHE A 1 114 ? -4.286 -10.780 20.803 1.00 74.44 114 PHE A N 1
ATOM 892 C CA . PHE A 1 114 ? -4.645 -11.833 19.853 1.00 74.44 114 PHE A CA 1
ATOM 893 C C . PHE A 1 114 ? -3.870 -13.144 20.081 1.00 74.44 114 PHE A C 1
ATOM 895 O O . PHE A 1 114 ? -4.454 -14.217 19.956 1.00 74.44 114 PHE A O 1
ATOM 902 N N . PHE A 1 115 ? -2.575 -13.079 20.418 1.00 79.12 115 PHE A N 1
ATOM 903 C CA . PHE A 1 115 ? -1.731 -14.275 20.588 1.00 79.12 115 PHE A CA 1
ATOM 904 C C . PHE A 1 115 ? -1.546 -14.732 22.042 1.00 79.12 115 PHE A C 1
ATOM 906 O O . PHE A 1 115 ? -1.395 -15.927 22.287 1.00 79.12 115 PHE A O 1
ATOM 913 N N . SER A 1 116 ? -1.510 -13.812 23.007 1.00 74.12 116 SER A N 1
ATOM 914 C CA . SER A 1 116 ? -1.191 -14.116 24.408 1.00 74.12 116 SER A CA 1
ATOM 915 C C . SER A 1 116 ? -2.362 -14.660 25.206 1.00 74.12 116 SER A C 1
ATOM 917 O O . SER A 1 116 ? -2.111 -15.257 26.252 1.00 74.12 116 SER A O 1
ATOM 919 N N . PHE A 1 117 ? -3.613 -14.467 24.780 1.00 62.00 117 PHE A N 1
ATOM 920 C CA . PHE A 1 117 ? -4.734 -14.795 25.652 1.00 62.00 117 PHE A CA 1
ATOM 921 C C . PHE A 1 117 ? -5.523 -16.045 25.257 1.00 62.00 117 PHE A C 1
ATOM 923 O O . PHE A 1 117 ? -6.072 -16.112 24.161 1.00 62.00 117 PHE A O 1
ATOM 930 N N . PRO A 1 118 ? -5.722 -16.992 26.197 1.00 64.94 118 PRO A N 1
ATOM 931 C CA . PRO A 1 118 ? -6.757 -18.019 26.107 1.00 64.94 118 PRO A CA 1
ATOM 932 C C . PRO A 1 118 ? -8.158 -17.463 26.440 1.00 64.94 118 PRO A C 1
ATOM 934 O O . PRO A 1 118 ? -8.993 -18.185 26.983 1.00 64.94 118 PRO A O 1
ATOM 937 N N . PHE A 1 119 ? -8.430 -16.182 26.174 1.00 63.53 119 PHE A N 1
ATOM 93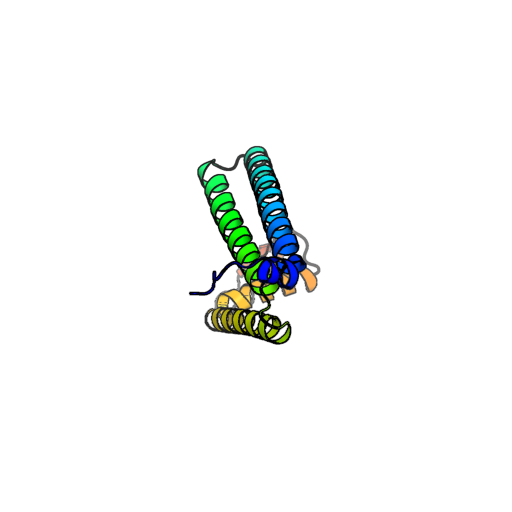8 C CA . PHE A 1 119 ? -9.729 -15.585 26.470 1.00 63.53 119 PHE A CA 1
ATOM 939 C C . PHE A 1 119 ? -10.707 -15.856 25.341 1.00 63.53 119 PHE A C 1
ATOM 941 O O . PHE A 1 119 ? -10.477 -15.505 24.184 1.00 63.53 119 PHE A O 1
ATOM 948 N N . LYS A 1 120 ? -11.822 -16.485 25.696 1.00 61.25 120 LYS A N 1
ATOM 949 C CA . LYS A 1 120 ? -12.948 -16.670 24.788 1.00 61.25 120 LYS A CA 1
ATOM 950 C C . LYS A 1 120 ? -13.929 -15.519 24.982 1.00 61.25 120 LYS A C 1
ATOM 952 O O . LYS A 1 120 ? -14.043 -14.972 26.079 1.00 61.25 120 LYS A O 1
ATOM 957 N N . ILE A 1 121 ? -14.646 -15.180 23.913 1.00 68.31 121 ILE A N 1
ATOM 958 C CA . ILE A 1 121 ? -15.819 -14.300 23.980 1.00 68.31 121 ILE A CA 1
ATOM 959 C C . ILE A 1 121 ? -16.722 -14.795 25.124 1.00 68.31 121 ILE A C 1
ATOM 961 O O . ILE A 1 121 ? -16.970 -15.999 25.230 1.00 68.31 121 ILE A O 1
ATOM 965 N N . GLY A 1 122 ? -17.143 -13.883 26.003 1.00 67.31 122 GLY A N 1
ATOM 966 C CA . GLY A 1 122 ? -17.917 -14.190 27.214 1.00 67.31 122 GLY A CA 1
ATOM 967 C C . GLY A 1 122 ? -17.094 -14.432 28.489 1.00 67.31 122 GLY A C 1
ATOM 968 O O . GLY A 1 122 ? -17.656 -14.742 29.538 1.00 67.31 122 GLY A O 1
ATOM 969 N N . ASN A 1 123 ? -15.762 -14.314 28.457 1.00 71.31 123 ASN A N 1
ATOM 970 C CA . ASN A 1 123 ? -14.963 -14.278 29.688 1.00 71.31 123 ASN A CA 1
ATOM 971 C C . ASN A 1 123 ? -15.018 -12.885 30.336 1.00 71.31 123 ASN A C 1
ATOM 973 O O . ASN A 1 123 ? -14.940 -11.865 29.649 1.00 71.31 123 ASN A O 1
ATOM 977 N N . ARG A 1 124 ? -15.137 -12.855 31.670 1.00 72.25 124 ARG A N 1
ATOM 978 C CA . ARG A 1 124 ? -15.016 -11.630 32.470 1.00 72.25 124 ARG A CA 1
ATOM 979 C C . ARG A 1 124 ? -13.549 -11.354 32.743 1.00 72.25 124 ARG A C 1
ATOM 981 O O . ARG A 1 124 ? -12.831 -12.228 33.226 1.00 72.25 124 ARG A O 1
ATOM 988 N N . ILE A 1 125 ? -13.128 -10.139 32.432 1.00 75.62 125 ILE A N 1
ATOM 989 C CA . ILE A 1 125 ? -11.789 -9.637 32.703 1.00 75.62 125 ILE A CA 1
ATOM 990 C C . ILE A 1 125 ? -11.887 -8.436 33.630 1.00 75.62 125 ILE A C 1
ATOM 992 O O . ILE A 1 125 ? -12.806 -7.625 33.530 1.00 75.62 125 ILE A O 1
ATOM 996 N N . GLN A 1 126 ? -10.921 -8.329 34.533 1.00 75.00 126 GLN A N 1
ATOM 997 C CA . GLN A 1 126 ? -10.759 -7.159 35.378 1.00 75.00 126 GLN A CA 1
ATOM 998 C C . GLN A 1 126 ? -9.544 -6.384 34.884 1.00 75.00 126 GLN A C 1
ATOM 1000 O O . GLN A 1 126 ? -8.427 -6.904 34.863 1.00 75.00 126 GLN A O 1
ATOM 1005 N N . ILE A 1 127 ? -9.765 -5.144 34.461 1.00 75.81 127 ILE A N 1
ATOM 1006 C CA . ILE A 1 127 ? -8.682 -4.233 34.107 1.00 75.81 127 ILE A CA 1
ATOM 1007 C C . ILE A 1 127 ? -8.125 -3.688 35.413 1.00 75.81 127 ILE A C 1
ATOM 1009 O O . ILE A 1 127 ? -8.809 -2.961 36.129 1.00 75.81 127 ILE A O 1
ATOM 1013 N N . MET A 1 128 ? -6.885 -4.058 35.725 1.00 70.94 128 MET A N 1
ATOM 1014 C CA . MET A 1 128 ? -6.142 -3.517 36.860 1.00 70.94 128 MET A CA 1
ATOM 1015 C C . MET A 1 128 ? -5.632 -2.114 36.516 1.00 70.94 128 MET A C 1
ATOM 1017 O O . MET A 1 128 ? -4.441 -1.917 36.278 1.00 70.94 128 MET A O 1
ATOM 1021 N N . ASP A 1 129 ? -6.544 -1.146 36.444 1.00 72.12 129 ASP A N 1
ATOM 1022 C CA . ASP A 1 129 ? -6.166 0.264 36.461 1.00 72.12 129 ASP A CA 1
ATOM 1023 C C . ASP A 1 129 ? -5.880 0.694 37.907 1.00 72.12 129 ASP A C 1
ATOM 1025 O O . ASP A 1 129 ? -6.497 0.208 38.858 1.00 72.12 129 ASP A O 1
ATOM 1029 N N . LYS A 1 130 ? -4.914 1.595 38.080 1.00 61.41 130 LYS A N 1
ATOM 1030 C CA . LYS A 1 130 ? -4.379 2.002 39.384 1.00 61.41 130 LYS A CA 1
ATOM 1031 C C . LYS A 1 130 ? -5.400 2.778 40.223 1.00 61.41 130 LYS A C 1
ATOM 1033 O O . LYS A 1 130 ? -5.278 2.798 41.444 1.00 61.41 130 LYS A O 1
ATOM 1038 N N . GLU A 1 131 ? -6.390 3.396 39.578 1.00 62.78 131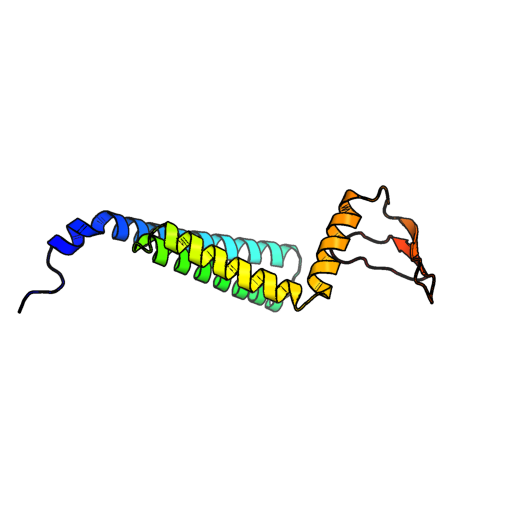 GLU A N 1
ATOM 1039 C CA . GLU A 1 131 ? -7.419 4.215 40.236 1.00 62.78 131 GLU A CA 1
ATOM 1040 C C . GLU A 1 131 ? -8.849 3.686 40.040 1.00 62.78 131 GLU A C 1
ATOM 1042 O O . GLU A 1 131 ? -9.703 3.940 40.887 1.00 62.78 131 GLU A O 1
ATOM 1047 N N . TYR A 1 132 ? -9.118 2.912 38.981 1.00 59.62 132 TYR A N 1
ATOM 1048 C CA . TYR A 1 132 ? -10.466 2.435 38.648 1.00 59.62 132 TYR A CA 1
ATOM 1049 C C . TYR A 1 132 ? -10.443 0.996 38.115 1.00 59.62 132 TYR A C 1
ATOM 1051 O O . TYR A 1 132 ? -10.406 0.793 36.900 1.00 59.62 132 TYR A O 1
ATOM 1059 N N . PRO A 1 133 ? -10.479 -0.032 38.983 1.00 67.62 133 PRO A N 1
ATOM 1060 C CA . PRO A 1 133 ? -10.615 -1.402 38.514 1.00 67.62 133 PRO A CA 1
ATOM 1061 C C . PRO A 1 133 ? -11.983 -1.583 37.846 1.00 67.62 133 PRO A C 1
ATOM 1063 O O . PRO A 1 133 ? -13.023 -1.463 38.492 1.00 67.62 133 PRO A O 1
ATOM 1066 N N . ILE A 1 134 ? -11.981 -1.861 36.542 1.00 74.19 134 ILE A N 1
ATOM 1067 C CA . ILE A 1 134 ? -13.199 -2.091 35.759 1.00 74.19 134 ILE A CA 1
ATOM 1068 C C . ILE A 1 134 ? -13.327 -3.589 35.504 1.00 74.19 134 ILE A C 1
ATOM 1070 O O . ILE A 1 134 ? -12.453 -4.193 34.878 1.00 74.19 134 ILE A O 1
ATOM 1074 N N . GLU A 1 135 ? -14.429 -4.181 35.957 1.00 75.19 135 GLU A N 1
ATOM 1075 C CA . GLU A 1 135 ? -14.856 -5.505 35.510 1.00 75.19 135 GLU A CA 1
ATOM 1076 C C . GLU A 1 135 ? -15.664 -5.360 34.219 1.00 75.19 135 GLU A C 1
ATOM 1078 O O . GLU A 1 135 ? -16.634 -4.606 34.158 1.00 75.19 135 GLU A O 1
ATOM 1083 N N . ALA A 1 136 ? -15.248 -6.062 33.169 1.00 70.06 136 ALA A N 1
ATOM 1084 C CA . ALA A 1 136 ? -15.914 -6.035 31.875 1.00 70.06 136 ALA A CA 1
ATOM 1085 C C . ALA A 1 136 ? -15.972 -7.437 31.263 1.00 70.06 136 ALA A C 1
ATOM 1087 O O . ALA A 1 136 ? -15.086 -8.271 31.459 1.00 70.06 136 ALA A O 1
ATOM 1088 N N . GLU A 1 137 ? -17.030 -7.700 30.504 1.00 74.69 137 GLU A N 1
ATOM 1089 C CA . GLU A 1 137 ? -17.170 -8.923 29.719 1.00 74.69 137 GLU A CA 1
ATOM 1090 C C . GLU A 1 137 ? -16.612 -8.705 28.309 1.00 74.69 137 GLU A C 1
ATOM 1092 O O . GLU A 1 137 ? -16.863 -7.675 27.678 1.00 74.69 137 GLU A O 1
ATOM 1097 N N . ILE A 1 138 ? -15.837 -9.667 27.805 1.00 70.25 138 ILE A N 1
ATOM 1098 C CA . ILE A 1 138 ? -15.282 -9.597 26.451 1.00 70.25 138 ILE A CA 1
ATOM 1099 C C . ILE A 1 138 ? -16.394 -9.880 25.438 1.00 70.25 138 ILE A C 1
ATOM 1101 O O . ILE A 1 138 ? -16.780 -11.034 25.240 1.00 70.25 138 ILE A O 1
ATOM 1105 N N . VAL A 1 139 ? -16.860 -8.826 24.765 1.00 66.75 139 VAL A N 1
ATOM 1106 C CA . VAL A 1 139 ? -17.849 -8.913 23.677 1.00 66.75 139 VAL A CA 1
ATOM 1107 C C . VAL A 1 139 ? -17.189 -9.311 22.354 1.00 66.75 139 VAL A C 1
ATOM 1109 O O . VAL A 1 139 ? -17.721 -10.149 21.630 1.00 66.75 139 VAL A O 1
ATOM 1112 N N . ASP A 1 140 ? -16.031 -8.728 22.032 1.00 62.66 140 ASP A N 1
ATOM 1113 C CA . ASP A 1 140 ? -15.277 -9.023 20.809 1.00 62.66 140 ASP A CA 1
ATOM 1114 C C . ASP A 1 140 ? -13.806 -8.585 20.942 1.00 62.66 140 ASP A C 1
ATOM 1116 O O . ASP A 1 140 ? -13.499 -7.600 21.619 1.00 62.66 140 ASP A O 1
ATOM 1120 N N . ILE A 1 141 ? -12.895 -9.293 20.269 1.00 63.00 141 ILE A N 1
ATOM 1121 C CA . ILE A 1 141 ? -11.457 -8.986 20.229 1.00 63.00 141 ILE A CA 1
ATOM 1122 C C . ILE A 1 141 ? -11.104 -8.593 18.791 1.00 63.00 141 ILE A C 1
ATOM 1124 O O . ILE A 1 141 ? -10.803 -9.438 17.948 1.00 63.00 141 ILE A O 1
ATOM 1128 N N . LYS A 1 142 ? -11.140 -7.290 18.494 1.00 58.56 142 LYS A N 1
ATOM 1129 C CA . LYS A 1 142 ? -10.616 -6.721 17.238 1.00 58.56 142 LYS A CA 1
ATOM 1130 C C . LYS A 1 142 ? -9.318 -5.960 17.509 1.00 58.56 142 LYS A C 1
ATOM 1132 O O . LYS A 1 142 ? -8.864 -5.874 18.644 1.00 58.56 142 LYS A O 1
ATOM 1137 N N . SER A 1 143 ? -8.746 -5.338 16.476 1.00 46.56 143 SER A N 1
ATOM 1138 C CA . SER A 1 143 ? -7.627 -4.386 16.607 1.00 46.56 143 SER A CA 1
ATOM 1139 C C . SER A 1 143 ? -7.890 -3.244 17.605 1.00 46.56 143 SER A C 1
ATOM 1141 O O . SER A 1 143 ? -6.952 -2.562 18.005 1.00 46.56 143 SER A O 1
ATOM 1143 N N . PHE A 1 144 ? -9.147 -3.067 18.025 1.00 52.09 144 PHE A N 1
ATOM 1144 C CA . PHE A 1 144 ? -9.577 -2.231 19.137 1.00 52.09 144 PHE A CA 1
ATOM 1145 C C . PHE A 1 144 ? -10.501 -3.056 20.049 1.00 52.09 144 PHE A C 1
ATOM 1147 O O . PHE A 1 144 ? -11.465 -3.656 19.564 1.00 52.09 144 PHE A O 1
ATOM 1154 N N . LEU A 1 145 ? -10.199 -3.103 21.350 1.00 54.19 145 LEU A N 1
ATOM 1155 C CA . LEU A 1 145 ? -11.022 -3.773 22.361 1.00 54.19 145 LEU A CA 1
ATOM 1156 C C . LEU A 1 145 ? -12.250 -2.906 22.668 1.00 54.19 145 LEU A C 1
ATOM 1158 O O . LEU A 1 145 ? -12.104 -1.750 23.065 1.00 54.19 145 LEU A O 1
ATOM 1162 N N . TYR A 1 146 ? -13.449 -3.460 22.486 1.00 51.44 146 TYR A N 1
ATOM 1163 C CA . TYR A 1 146 ? -14.702 -2.818 22.883 1.00 51.44 146 TYR A CA 1
ATOM 1164 C C . TYR A 1 146 ? -15.194 -3.449 24.183 1.00 51.44 146 TYR A C 1
ATOM 1166 O O . TYR A 1 146 ? -15.404 -4.659 24.248 1.00 51.44 146 TYR A O 1
ATOM 1174 N N . LEU A 1 147 ? -15.369 -2.622 25.211 1.00 61.06 147 LEU A N 1
ATOM 1175 C CA . LEU A 1 147 ? -15.841 -3.034 26.530 1.00 61.06 147 LEU A CA 1
ATOM 1176 C C . LEU A 1 147 ? -17.234 -2.452 26.759 1.00 61.06 147 LEU A C 1
ATOM 1178 O O . LEU A 1 147 ? -17.459 -1.269 26.505 1.00 61.06 147 LEU A O 1
ATOM 1182 N N . THR A 1 148 ? -18.154 -3.270 27.258 1.00 51.50 148 THR A N 1
ATOM 1183 C CA . THR A 1 148 ? -19.468 -2.824 27.735 1.00 51.50 148 THR A CA 1
ATOM 1184 C C . THR A 1 148 ? -19.555 -3.073 29.232 1.00 51.50 148 THR A C 1
ATOM 1186 O O . THR A 1 148 ? -19.297 -4.189 29.682 1.00 51.50 148 THR A O 1
ATOM 1189 N N . GLN A 1 149 ? -19.903 -2.037 29.995 1.00 48.28 149 GLN A N 1
ATOM 1190 C CA . GLN A 1 149 ? -20.221 -2.163 31.416 1.00 48.28 149 GLN A CA 1
ATOM 1191 C C . GLN A 1 149 ? -21.704 -2.503 31.564 1.00 48.28 149 GLN A C 1
ATOM 1193 O O . GLN A 1 149 ? -22.537 -1.905 30.880 1.00 48.28 149 GLN A O 1
ATOM 1198 N N . ASN A 1 150 ? -22.009 -3.459 32.435 1.00 47.66 150 ASN A N 1
ATOM 1199 C CA . ASN A 1 150 ? -23.363 -3.811 32.846 1.00 47.66 150 ASN A CA 1
ATOM 1200 C C . ASN A 1 150 ? -23.408 -3.850 34.370 1.00 47.66 150 ASN A C 1
ATOM 1202 O O . ASN A 1 150 ? -22.452 -4.425 34.940 1.00 47.66 150 ASN A O 1
#

Foldseek 3Di:
DDDPDPPVVCVVLVQLVVQLVVLVVVLVVCLVVVLVVLVVVCVVVVHDPVVSVVVNVVVNVVSVVVSVLSNVVSVPPDPVNNVVVVVVVVVVVVVVCVVVVVNVVLQVVLVCCVPVDPDDQQDWDWDPDPPDTDIFGFNDRDSDGDTDDD

Secondary structure (DSSP, 8-state):
---TT-HHHHHHTHHHHHHHHHHHHHHHHHHHHHHHHHHHHHHHTT--HHHHHHHHHHHHHHHHHHHHHHHHHHTT--HHHHHHHHHHHHHHHHHHHHHTHHHHHHHHHHHHHHHH--PPTT-EEEE--SS--EEEEEEEESSSEEEE--